Protein AF-A0AB35P9N3-F1 (afdb_monomer_lite)

Organism: Bacillus thuringiensis (NCBI:txid1428)

InterPro domains:
  IPR023198 Phosphoglycolate phosphatase-like, domain 2 [G3DSA:1.10.150.240] (17-57)
  IPR023214 HAD superfamily [G3DSA:3.40.50.1000] (5-16)
  IPR036412 HAD-like superfamily [SSF56784] (1-56)
  IPR041492 Haloacid dehalogenase-like hydrolase [PF13419] (6-60)

Radius of gyration: 14.58 Å; chains: 1; bounding box: 28×28×46 Å

Secondary structure (DSSP, 8-state):
--------SBTTTB--HHHHHHHHHHHIIIII-----TTTTGGGTTS-HHHHHHHTT-S-HHHH--

pLDDT: mean 93.74, std 5.12, range [68.44, 98.06]

Foldseek 3Di:
DDDDDDFDVDPTVDPCLVVVLVVVQVCCCVPVVDHDDSVVLSVVPPDDPLVSCVVVVNPPSVVVPD

Sequence (66 aa):
MITSLVFDVDGTILDTEKAILKSLQKVLKEELKEDYALQDLRFALGIPGKETLKKLNVQNIDVVHP

Structure (mmCIF, N/CA/C/O backbone):
data_AF-A0AB35P9N3-F1
#
_entry.id   AF-A0AB35P9N3-F1
#
loop_
_atom_site.group_PDB
_atom_site.id
_atom_site.type_symbol
_atom_site.label_atom_id
_atom_site.label_alt_id
_atom_site.label_comp_id
_atom_site.label_asym_id
_atom_site.label_entity_id
_atom_site.label_seq_id
_atom_site.pdbx_PDB_ins_code
_atom_site.Cartn_x
_atom_site.Cartn_y
_atom_site.Cartn_z
_atom_site.occupancy
_atom_site.B_iso_or_equiv
_atom_site.auth_seq_id
_atom_site.auth_comp_id
_atom_site.auth_asym_id
_atom_site.auth_atom_id
_atom_site.pdbx_PDB_model_num
ATOM 1 N N . MET A 1 1 ? 13.859 -10.951 -31.990 1.00 82.12 1 MET A N 1
ATOM 2 C CA . MET A 1 1 ? 14.743 -10.421 -30.928 1.00 82.12 1 MET A CA 1
ATOM 3 C C . MET A 1 1 ? 13.908 -9.547 -30.014 1.00 82.12 1 MET A C 1
ATOM 5 O O . MET A 1 1 ? 13.119 -8.769 -30.533 1.00 82.12 1 MET A O 1
ATOM 9 N N . ILE A 1 2 ? 14.051 -9.693 -28.696 1.00 92.94 2 ILE A N 1
ATOM 10 C CA . ILE A 1 2 ? 13.454 -8.764 -27.727 1.00 92.94 2 ILE A CA 1
ATOM 11 C C . ILE A 1 2 ? 14.387 -7.558 -27.613 1.00 92.94 2 ILE A C 1
ATOM 13 O O . ILE A 1 2 ? 15.591 -7.737 -27.451 1.00 92.94 2 ILE A O 1
ATOM 17 N N . THR A 1 3 ? 13.844 -6.349 -27.737 1.00 96.50 3 THR A N 1
ATOM 18 C CA . THR A 1 3 ? 14.619 -5.098 -27.725 1.00 96.50 3 THR A CA 1
ATOM 19 C C . THR A 1 3 ? 14.577 -4.389 -26.380 1.00 96.50 3 THR A C 1
ATOM 21 O O . THR A 1 3 ? 15.466 -3.597 -26.078 1.00 96.50 3 THR A O 1
ATOM 24 N N . SER A 1 4 ? 13.550 -4.637 -25.567 1.00 96.38 4 SER A N 1
ATOM 2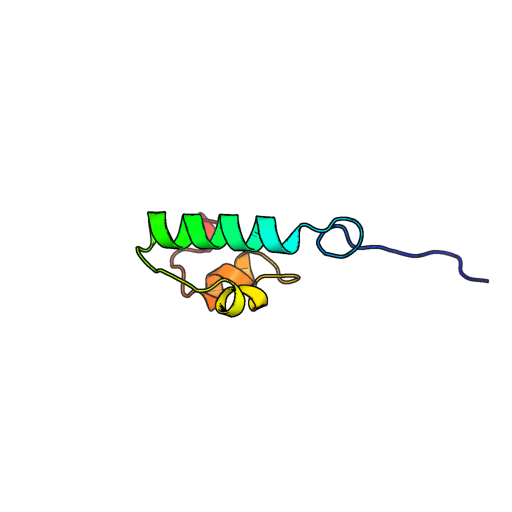5 C CA . SER A 1 4 ? 13.396 -4.015 -24.253 1.00 96.38 4 SER A CA 1
ATOM 26 C C . SER A 1 4 ? 12.516 -4.862 -23.341 1.00 96.38 4 SER A C 1
ATOM 28 O O . SER A 1 4 ? 11.582 -5.518 -23.800 1.00 96.38 4 SER A O 1
ATOM 30 N N . LEU A 1 5 ? 12.826 -4.813 -22.047 1.00 95.94 5 LEU A N 1
ATOM 31 C CA . LEU A 1 5 ? 12.060 -5.397 -20.951 1.00 95.94 5 LEU A CA 1
ATOM 32 C C . LEU A 1 5 ? 11.943 -4.320 -19.870 1.00 95.94 5 LEU A C 1
ATOM 34 O O . LEU A 1 5 ? 12.953 -3.729 -19.491 1.00 95.94 5 LEU A O 1
ATOM 38 N N . VAL A 1 6 ? 10.724 -4.052 -19.411 1.00 96.00 6 VAL A N 1
ATOM 39 C CA . VAL A 1 6 ? 10.446 -3.076 -18.351 1.00 96.00 6 VAL A CA 1
ATOM 40 C C . VAL A 1 6 ? 9.997 -3.843 -17.120 1.00 96.00 6 VAL A C 1
ATOM 42 O O . VAL A 1 6 ? 9.134 -4.714 -17.221 1.00 96.00 6 VAL A O 1
ATOM 45 N N . PHE A 1 7 ? 10.595 -3.518 -15.980 1.00 96.44 7 PHE A N 1
ATOM 46 C CA . PHE A 1 7 ? 10.301 -4.142 -14.700 1.00 96.44 7 PHE A CA 1
ATOM 47 C C . PHE A 1 7 ? 9.790 -3.089 -13.733 1.00 96.44 7 PHE A C 1
ATOM 49 O O . PHE A 1 7 ? 10.344 -1.991 -13.658 1.00 96.44 7 PHE A O 1
ATOM 56 N N . ASP A 1 8 ? 8.752 -3.455 -12.995 1.00 94.06 8 ASP A N 1
ATOM 57 C CA . ASP A 1 8 ? 8.358 -2.723 -11.803 1.00 94.06 8 ASP A CA 1
ATOM 58 C C . ASP A 1 8 ? 9.359 -2.994 -10.665 1.00 94.06 8 ASP A C 1
ATOM 60 O O . ASP A 1 8 ? 10.174 -3.921 -10.733 1.00 94.06 8 ASP A O 1
ATOM 64 N N . VAL A 1 9 ? 9.326 -2.174 -9.622 1.00 95.25 9 VAL A N 1
ATOM 65 C CA . VAL A 1 9 ? 10.239 -2.280 -8.481 1.00 95.25 9 VAL A CA 1
ATOM 66 C C . VAL A 1 9 ? 9.601 -3.105 -7.372 1.00 95.25 9 VAL A C 1
ATOM 68 O O . VAL A 1 9 ? 10.122 -4.167 -7.015 1.00 95.25 9 VAL A O 1
ATOM 71 N N . ASP A 1 10 ? 8.472 -2.635 -6.846 1.00 94.56 10 ASP A N 1
ATOM 72 C CA . ASP A 1 10 ? 7.821 -3.200 -5.669 1.00 94.56 10 ASP A CA 1
ATOM 73 C C . ASP A 1 10 ? 7.107 -4.514 -5.995 1.00 94.56 10 ASP A C 1
ATOM 75 O O . ASP A 1 10 ? 6.349 -4.613 -6.955 1.00 94.56 10 ASP A O 1
ATOM 79 N N . GLY A 1 11 ? 7.383 -5.563 -5.222 1.00 92.56 11 GLY A N 1
ATOM 80 C CA . GLY A 1 11 ? 6.829 -6.901 -5.463 1.00 92.56 11 GLY A CA 1
ATOM 81 C C . GLY A 1 11 ? 7.336 -7.583 -6.742 1.00 92.56 11 GLY A C 1
ATOM 82 O O . GLY A 1 11 ? 6.931 -8.708 -7.027 1.00 92.56 11 GLY A O 1
ATOM 83 N N . THR A 1 12 ? 8.234 -6.937 -7.499 1.00 95.56 12 THR A N 1
ATOM 84 C CA . THR A 1 12 ? 8.833 -7.482 -8.728 1.00 95.56 12 THR A CA 1
ATOM 85 C C . THR A 1 12 ? 10.342 -7.667 -8.580 1.00 95.56 12 THR A C 1
ATOM 87 O O . THR A 1 12 ? 10.820 -8.800 -8.583 1.00 95.56 12 THR A O 1
ATOM 90 N N . ILE A 1 13 ? 11.109 -6.580 -8.436 1.00 97.38 13 ILE A N 1
ATOM 91 C CA . ILE A 1 13 ? 12.562 -6.653 -8.199 1.00 97.38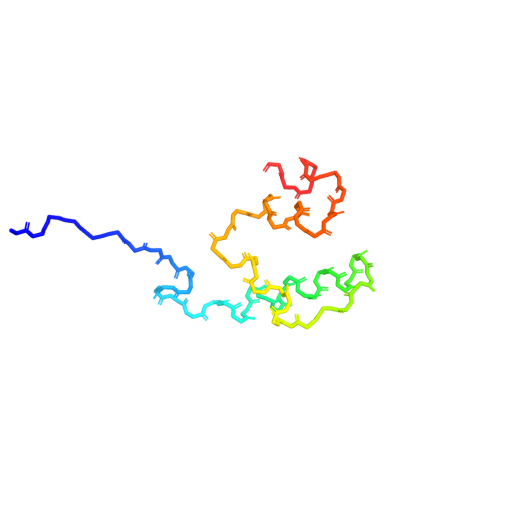 13 ILE A CA 1
ATOM 92 C C . ILE A 1 13 ? 12.854 -6.790 -6.703 1.00 97.38 13 ILE A C 1
ATOM 94 O O . ILE A 1 13 ? 13.792 -7.488 -6.316 1.00 97.38 13 ILE A O 1
ATOM 98 N N . LEU A 1 14 ? 12.061 -6.125 -5.859 1.00 96.56 14 LEU A N 1
ATOM 99 C CA . LEU A 1 14 ? 12.221 -6.124 -4.409 1.00 96.56 14 LEU A CA 1
ATOM 100 C C . LEU A 1 14 ? 10.984 -6.711 -3.721 1.00 96.56 14 LEU A C 1
ATOM 102 O O . LEU A 1 14 ? 9.854 -6.351 -4.040 1.00 96.56 14 LEU A O 1
ATOM 106 N N . ASP A 1 15 ? 11.201 -7.565 -2.719 1.00 96.50 15 ASP A N 1
ATOM 107 C CA . ASP A 1 15 ? 10.134 -8.096 -1.859 1.00 96.50 15 ASP A CA 1
ATOM 108 C C . ASP A 1 15 ? 9.726 -7.059 -0.796 1.00 96.50 15 ASP A C 1
ATOM 110 O O . ASP A 1 15 ? 10.131 -7.110 0.369 1.00 96.50 15 ASP A O 1
ATOM 114 N N . THR A 1 16 ? 8.971 -6.047 -1.229 1.00 96.62 16 THR A N 1
ATOM 115 C CA . THR A 1 16 ? 8.538 -4.912 -0.396 1.00 96.62 16 THR A CA 1
ATOM 116 C C . THR A 1 16 ? 7.093 -5.015 0.078 1.00 96.62 16 THR A C 1
ATOM 118 O O . THR A 1 16 ? 6.704 -4.270 0.982 1.00 96.62 16 THR A O 1
ATOM 121 N N . GLU A 1 17 ? 6.301 -5.964 -0.435 1.00 96.19 17 GLU A N 1
ATOM 122 C CA . GLU A 1 17 ? 4.858 -6.058 -0.164 1.00 96.19 17 GLU A CA 1
ATOM 123 C C . GLU A 1 17 ? 4.548 -6.058 1.337 1.00 96.19 17 GLU A C 1
ATOM 125 O O . GLU A 1 17 ? 3.728 -5.284 1.830 1.00 96.19 17 GLU A O 1
ATOM 130 N N . LYS A 1 18 ? 5.248 -6.896 2.108 1.00 96.81 18 LYS A N 1
ATOM 131 C CA . LYS A 1 18 ? 5.012 -7.014 3.553 1.00 96.81 18 LYS A CA 1
ATOM 132 C C . LYS A 1 18 ? 5.354 -5.729 4.305 1.00 96.81 18 LYS A C 1
ATOM 134 O O . LYS A 1 18 ? 4.683 -5.411 5.289 1.00 96.81 18 LYS A O 1
ATOM 139 N N . ALA A 1 19 ? 6.399 -5.021 3.882 1.00 96.94 19 ALA A N 1
ATOM 140 C CA . ALA A 1 19 ? 6.800 -3.761 4.497 1.00 96.94 19 ALA A CA 1
ATOM 141 C C . ALA A 1 19 ? 5.759 -2.668 4.223 1.00 96.94 19 ALA A C 1
ATOM 143 O O . ALA A 1 19 ? 5.338 -1.993 5.162 1.00 96.94 19 ALA A O 1
ATOM 144 N N . ILE A 1 20 ? 5.285 -2.576 2.976 1.00 96.56 20 ILE A N 1
ATOM 145 C CA . ILE A 1 20 ? 4.230 -1.648 2.544 1.00 96.56 20 ILE A CA 1
ATOM 146 C C . ILE A 1 20 ? 2.929 -1.903 3.314 1.00 96.56 20 ILE A C 1
ATOM 148 O O . ILE A 1 20 ? 2.341 -0.981 3.875 1.00 96.56 20 ILE A O 1
ATOM 152 N N . LEU A 1 21 ? 2.485 -3.160 3.411 1.00 97.81 21 LEU A N 1
ATOM 153 C CA . LEU A 1 21 ? 1.242 -3.473 4.121 1.00 97.81 21 LEU A CA 1
ATOM 154 C C . LEU A 1 21 ? 1.339 -3.177 5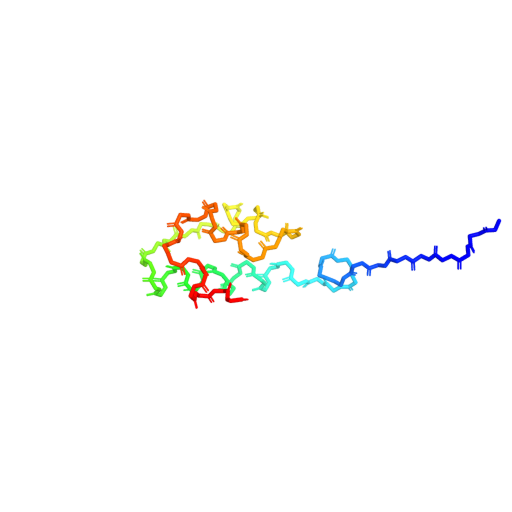.621 1.00 97.81 21 LEU A C 1
ATOM 156 O O . LE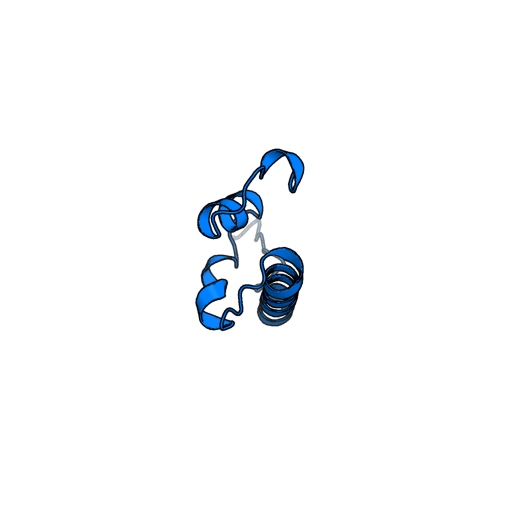U A 1 21 ? 0.380 -2.687 6.212 1.00 97.81 21 LEU A O 1
ATOM 160 N N . LYS A 1 22 ? 2.491 -3.439 6.250 1.00 98.00 22 LYS A N 1
ATOM 161 C CA . LYS A 1 22 ? 2.695 -3.130 7.672 1.00 98.00 22 LYS A CA 1
ATOM 162 C C . LYS A 1 22 ? 2.760 -1.633 7.952 1.00 98.00 22 LYS A C 1
ATOM 164 O O . LYS A 1 22 ? 2.245 -1.205 8.983 1.00 98.00 22 LYS A O 1
ATOM 169 N N . SER A 1 23 ? 3.399 -0.847 7.086 1.00 97.12 23 SER A N 1
ATOM 170 C CA . SER A 1 23 ? 3.440 0.607 7.263 1.00 97.12 23 SER A CA 1
ATOM 171 C C . SER A 1 23 ? 2.042 1.205 7.118 1.00 97.12 23 SER A C 1
ATOM 173 O O . SER A 1 23 ? 1.628 1.971 7.986 1.00 97.12 23 SER A O 1
ATOM 175 N N . LEU A 1 24 ? 1.274 0.773 6.113 1.00 96.38 24 LEU A N 1
ATOM 176 C CA . LEU A 1 24 ? -0.117 1.189 5.934 1.00 96.38 24 LEU A CA 1
ATOM 177 C C . LEU A 1 24 ? -0.992 0.786 7.130 1.00 96.38 24 LEU A C 1
ATOM 179 O O . LEU A 1 24 ? -1.681 1.635 7.688 1.00 96.38 24 LEU A O 1
ATOM 183 N N . GLN A 1 25 ? -0.919 -0.475 7.575 1.00 97.94 25 GLN A N 1
ATOM 184 C CA . GLN A 1 25 ? -1.645 -0.966 8.755 1.00 97.94 25 GLN A CA 1
ATOM 185 C C . GLN A 1 25 ? -1.368 -0.098 9.987 1.00 97.94 25 GLN A C 1
ATOM 187 O O . GLN A 1 25 ? -2.290 0.263 10.718 1.00 97.94 25 GLN A O 1
ATOM 192 N N . LYS A 1 26 ? -0.095 0.246 10.215 1.00 98.06 26 LYS A N 1
ATOM 193 C CA . LYS A 1 26 ? 0.312 1.087 11.340 1.00 98.06 26 LYS A CA 1
ATOM 194 C C . LYS A 1 26 ? -0.334 2.473 11.261 1.00 98.06 26 LYS A C 1
ATOM 196 O O . LYS A 1 26 ? -0.916 2.907 12.249 1.00 98.06 26 LYS A O 1
ATOM 201 N N . VAL A 1 27 ? -0.277 3.129 10.102 1.00 95.19 27 VAL A N 1
ATOM 202 C CA . VAL A 1 27 ? -0.852 4.472 9.915 1.00 95.19 27 VAL A CA 1
ATOM 203 C C . VAL A 1 27 ? -2.371 4.456 10.088 1.00 95.19 27 VAL A C 1
ATOM 205 O O . VAL A 1 27 ? -2.910 5.306 10.787 1.00 95.19 27 VAL A O 1
ATOM 208 N N . LEU A 1 28 ? -3.071 3.460 9.534 1.00 95.19 28 LEU A N 1
ATOM 209 C CA . LEU A 1 28 ? -4.527 3.338 9.698 1.00 95.19 28 LEU A CA 1
ATOM 210 C C . LEU A 1 28 ? -4.923 3.163 11.168 1.00 95.19 28 LEU A C 1
ATOM 212 O O . LEU A 1 28 ? -5.879 3.782 11.639 1.00 95.19 28 LEU A O 1
ATOM 216 N N . LYS A 1 29 ? -4.137 2.399 11.928 1.00 96.38 29 LYS A N 1
ATOM 217 C CA . LYS A 1 29 ? -4.341 2.246 13.369 1.00 96.38 29 LYS A CA 1
ATOM 218 C C . LYS A 1 29 ? -4.070 3.534 14.145 1.00 96.38 29 LYS A C 1
ATOM 220 O O . LYS A 1 29 ? -4.784 3.838 15.100 1.00 96.38 29 LYS A O 1
ATOM 225 N N . GLU A 1 30 ? -3.029 4.274 13.783 1.00 96.75 30 GLU A N 1
ATOM 226 C CA . GLU A 1 30 ? -2.634 5.503 14.477 1.00 96.75 30 GLU A CA 1
ATOM 227 C C . GLU A 1 30 ? -3.627 6.643 14.219 1.00 96.75 30 GLU A C 1
ATOM 229 O O . GLU A 1 30 ? -4.120 7.237 15.185 1.00 96.75 30 GLU A O 1
ATOM 234 N N . GLU A 1 31 ? -3.991 6.863 12.956 1.00 92.19 31 GLU A N 1
ATOM 235 C CA . GLU A 1 31 ? -4.791 8.006 12.505 1.00 92.19 31 GLU A CA 1
ATOM 236 C C . GLU A 1 31 ? -6.300 7.743 12.552 1.00 92.19 31 GLU A C 1
ATOM 238 O O . GLU A 1 31 ? -7.064 8.594 13.005 1.00 92.19 31 GLU A O 1
ATOM 243 N N . LEU A 1 32 ? -6.745 6.557 12.124 1.00 90.75 32 LEU A N 1
ATOM 244 C CA . LEU A 1 32 ? -8.174 6.228 12.004 1.00 90.75 32 LEU A CA 1
ATOM 245 C C . LEU A 1 32 ? -8.684 5.333 13.138 1.00 90.75 32 LEU A C 1
ATOM 247 O O . LEU A 1 32 ? -9.887 5.121 13.255 1.00 90.75 32 LEU A O 1
ATOM 251 N N . LYS A 1 33 ? -7.789 4.826 13.999 1.00 95.06 33 LYS A N 1
ATOM 252 C CA . LYS A 1 33 ? -8.105 3.848 15.061 1.00 95.06 33 LYS A CA 1
ATOM 253 C C . LYS A 1 33 ? -8.713 2.544 14.532 1.00 95.06 33 LYS A C 1
ATOM 255 O O . LYS A 1 33 ? -9.368 1.823 15.281 1.00 95.06 33 LYS A O 1
ATOM 260 N N . GLU A 1 34 ? -8.446 2.218 13.272 1.00 93.31 34 GLU A N 1
ATOM 261 C CA . GLU A 1 34 ? -8.917 0.997 12.623 1.00 93.31 34 GLU A CA 1
ATOM 262 C C . GLU A 1 34 ? -7.822 -0.078 12.644 1.00 93.31 34 GLU A C 1
ATOM 264 O O . GLU A 1 34 ? -6.667 0.182 12.303 1.00 93.31 34 GLU A O 1
ATOM 269 N N . ASP A 1 35 ? -8.175 -1.298 13.056 1.00 95.19 35 ASP A N 1
ATOM 270 C CA . ASP A 1 35 ? -7.256 -2.440 13.088 1.00 95.19 35 ASP A CA 1
ATOM 271 C C . ASP A 1 35 ? -7.591 -3.392 11.931 1.00 95.19 35 ASP A C 1
ATOM 273 O O . ASP A 1 35 ? -8.627 -4.056 11.932 1.00 95.19 35 ASP A O 1
ATOM 277 N N . TYR A 1 36 ? -6.725 -3.416 10.918 1.00 96.12 36 TYR A N 1
ATOM 278 C CA . TYR A 1 36 ? -6.884 -4.247 9.723 1.00 96.12 36 TYR A CA 1
ATOM 279 C C . TYR A 1 36 ? -5.986 -5.474 9.792 1.00 96.12 36 TYR A C 1
ATOM 281 O O . TYR A 1 36 ? -4.820 -5.364 10.174 1.00 96.12 36 TYR A O 1
ATOM 289 N N . ALA A 1 37 ? -6.451 -6.628 9.311 1.00 97.56 37 ALA A N 1
ATOM 290 C CA . ALA A 1 37 ? -5.537 -7.719 8.998 1.00 97.56 37 ALA A CA 1
ATOM 291 C C . ALA A 1 37 ? -4.764 -7.402 7.704 1.00 97.56 37 ALA A C 1
ATOM 293 O O . ALA A 1 37 ? -5.285 -6.780 6.781 1.00 97.56 37 ALA A O 1
ATOM 294 N N . LEU A 1 38 ? -3.515 -7.873 7.589 1.00 96.88 38 LEU A N 1
ATOM 295 C CA . LEU A 1 38 ? -2.690 -7.604 6.397 1.00 96.88 38 LEU A CA 1
ATOM 296 C C . LEU A 1 38 ? -3.328 -8.118 5.096 1.00 96.88 38 LEU A C 1
ATOM 298 O O . LEU A 1 38 ? -3.123 -7.532 4.038 1.00 96.88 38 LEU A O 1
ATOM 302 N N . GLN A 1 39 ? -4.101 -9.204 5.167 1.00 96.50 39 GLN A N 1
ATOM 303 C CA . GLN A 1 39 ? -4.813 -9.756 4.013 1.00 96.50 39 GLN A CA 1
ATOM 304 C C . GLN A 1 39 ? -5.863 -8.784 3.455 1.00 96.50 39 GLN A C 1
ATOM 306 O O . GLN A 1 39 ? -6.011 -8.695 2.239 1.00 96.50 39 GLN A O 1
ATOM 311 N N . ASP A 1 40 ? -6.510 -8.004 4.324 1.00 96.75 40 ASP A N 1
ATOM 312 C CA . ASP A 1 40 ? -7.554 -7.050 3.943 1.00 96.75 40 ASP A CA 1
ATOM 313 C C . ASP A 1 40 ? -6.953 -5.799 3.294 1.00 96.75 40 ASP A C 1
ATOM 315 O O . ASP A 1 40 ? -7.643 -5.085 2.579 1.00 96.75 40 ASP A O 1
ATOM 319 N N . LEU A 1 41 ? -5.652 -5.559 3.490 1.00 97.31 41 LEU A N 1
ATOM 320 C CA . LEU A 1 41 ? -4.912 -4.450 2.886 1.00 97.31 41 LEU A CA 1
ATOM 321 C C . LEU A 1 41 ? -4.216 -4.830 1.573 1.00 97.31 41 LEU A C 1
ATOM 323 O O . LEU A 1 41 ? -3.689 -3.950 0.896 1.00 97.31 41 LEU A O 1
ATOM 327 N N . ARG A 1 42 ? -4.217 -6.110 1.167 1.00 96.50 42 ARG A N 1
ATOM 328 C CA . ARG A 1 42 ? -3.529 -6.567 -0.060 1.00 96.50 42 ARG A CA 1
ATOM 329 C C . ARG A 1 42 ? -3.976 -5.833 -1.323 1.00 96.50 42 ARG A C 1
ATOM 331 O O . ARG A 1 42 ? -3.178 -5.714 -2.245 1.00 96.50 42 ARG A O 1
ATOM 338 N N . PHE A 1 43 ? -5.205 -5.314 -1.367 1.00 96.19 43 PHE A N 1
ATOM 339 C CA . PHE A 1 43 ? -5.689 -4.536 -2.513 1.00 96.19 43 PHE A CA 1
ATOM 340 C C . PHE A 1 43 ? -4.873 -3.258 -2.767 1.00 96.19 43 PHE A C 1
ATOM 342 O O . PHE A 1 43 ? -4.965 -2.708 -3.859 1.00 96.19 43 PHE A O 1
ATOM 349 N N . ALA A 1 44 ? -4.133 -2.767 -1.766 1.00 95.94 44 ALA A N 1
ATOM 350 C CA . ALA A 1 44 ? -3.307 -1.569 -1.866 1.00 95.94 44 ALA A CA 1
ATOM 351 C C . ALA A 1 44 ? -2.022 -1.789 -2.682 1.00 95.94 44 ALA A C 1
ATOM 353 O O . ALA A 1 44 ? -1.378 -0.819 -3.075 1.00 95.94 44 ALA A O 1
ATOM 354 N N . LEU A 1 45 ? -1.628 -3.045 -2.918 1.00 96.00 45 LEU A N 1
ATOM 355 C CA . LEU A 1 45 ? -0.428 -3.382 -3.681 1.00 96.00 45 LEU A CA 1
ATOM 356 C C . LEU A 1 45 ? -0.686 -3.208 -5.182 1.00 96.00 45 LEU A C 1
ATOM 358 O O . LEU A 1 45 ? -1.681 -3.702 -5.710 1.00 96.00 45 LEU A O 1
ATOM 362 N N . GLY A 1 46 ? 0.219 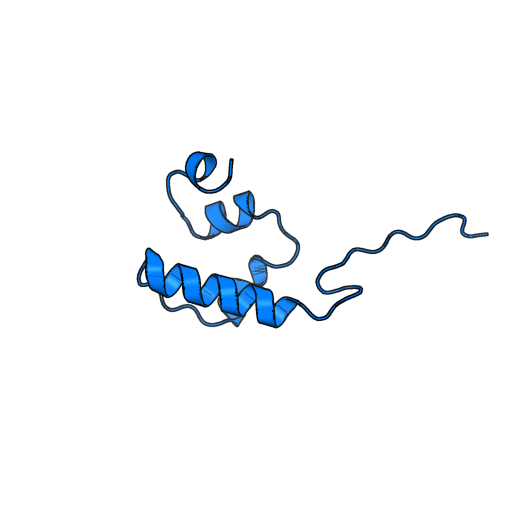-2.508 -5.868 1.00 91.50 46 GLY A N 1
ATOM 363 C CA . GLY A 1 46 ? 0.160 -2.305 -7.320 1.00 91.50 46 GLY A CA 1
ATOM 364 C C . GLY A 1 46 ? -0.882 -1.288 -7.805 1.00 91.50 46 GLY A C 1
ATOM 365 O O . GLY A 1 46 ? -1.022 -1.105 -9.014 1.00 91.50 46 GLY A O 1
ATOM 366 N N . ILE A 1 47 ? -1.603 -0.607 -6.904 1.00 94.69 47 ILE A N 1
ATOM 367 C CA . ILE A 1 47 ? -2.499 0.506 -7.258 1.00 94.69 47 ILE A CA 1
ATOM 368 C C . ILE A 1 47 ? -1.938 1.849 -6.765 1.00 94.69 47 ILE A C 1
ATOM 370 O O . ILE A 1 47 ? -1.222 1.890 -5.763 1.00 94.69 47 ILE A O 1
ATOM 374 N N . PRO A 1 48 ? -2.273 2.975 -7.424 1.00 93.81 48 PRO A N 1
ATOM 375 C CA . PRO A 1 48 ? -1.841 4.292 -6.967 1.00 93.81 48 PRO A CA 1
ATOM 376 C C . PRO A 1 48 ? -2.345 4.616 -5.554 1.00 93.81 48 PRO A C 1
ATOM 378 O O . PRO A 1 48 ? -3.493 4.321 -5.218 1.00 93.81 48 PRO A O 1
ATOM 381 N N . GLY A 1 49 ? -1.533 5.322 -4.759 1.00 93.00 49 GLY A N 1
ATOM 382 C CA . GLY A 1 49 ? -1.863 5.678 -3.371 1.00 93.00 49 GLY A CA 1
ATOM 383 C C . GLY A 1 49 ? -3.208 6.398 -3.222 1.00 93.00 49 GLY A C 1
ATOM 384 O O . GLY A 1 49 ? -3.988 6.079 -2.327 1.00 93.00 49 GLY A O 1
ATOM 385 N N . LYS A 1 50 ? -3.547 7.292 -4.156 1.00 94.44 50 LYS A N 1
ATOM 386 C CA . LYS A 1 50 ? -4.853 7.969 -4.199 1.00 94.44 50 LYS A CA 1
ATOM 387 C C . LYS A 1 50 ? -6.031 6.994 -4.317 1.00 94.44 50 LYS A C 1
ATOM 389 O O . LYS A 1 50 ? -7.047 7.177 -3.652 1.00 94.44 50 LYS A O 1
ATOM 394 N N . GLU A 1 51 ? -5.897 5.948 -5.132 1.00 95.31 51 GLU A N 1
ATOM 395 C CA . GLU A 1 51 ? -6.929 4.916 -5.292 1.00 95.31 51 GLU A CA 1
ATOM 396 C C . GLU A 1 51 ? -7.017 4.010 -4.059 1.00 95.31 51 GLU A C 1
ATOM 398 O O . GLU A 1 51 ? -8.119 3.640 -3.648 1.00 95.31 51 GLU A O 1
ATOM 403 N N . THR A 1 52 ? -5.883 3.721 -3.411 1.00 96.00 52 THR A N 1
ATOM 404 C CA . THR A 1 52 ? -5.854 3.043 -2.106 1.00 96.00 52 THR A CA 1
ATOM 405 C C . THR A 1 52 ? -6.641 3.830 -1.060 1.00 96.00 52 THR A C 1
ATOM 407 O O . THR A 1 52 ? -7.535 3.278 -0.422 1.00 96.00 52 THR A O 1
ATOM 410 N N . LEU A 1 53 ? -6.369 5.132 -0.922 1.00 94.62 53 LEU A N 1
ATOM 411 C CA . LEU A 1 53 ? -7.044 6.003 0.046 1.00 94.62 53 LEU A CA 1
ATOM 412 C C . LEU A 1 53 ? -8.553 6.116 -0.223 1.00 94.62 53 LEU A C 1
ATOM 414 O O . LEU A 1 53 ? -9.340 6.095 0.723 1.00 94.62 53 LEU A O 1
ATOM 418 N N . LYS A 1 54 ? -8.975 6.151 -1.497 1.00 94.31 54 LYS A N 1
ATOM 419 C CA . LYS A 1 54 ? -10.401 6.120 -1.874 1.00 94.31 54 LYS A CA 1
ATOM 420 C C . LYS A 1 54 ? -11.082 4.839 -1.404 1.00 94.31 54 LYS A C 1
ATOM 422 O O . LYS A 1 54 ? -12.166 4.903 -0.835 1.00 94.31 54 LYS A O 1
ATOM 427 N N . LYS A 1 55 ? -10.453 3.680 -1.617 1.00 94.75 55 LYS A N 1
ATOM 428 C CA . LYS A 1 55 ? -10.992 2.378 -1.183 1.00 94.75 55 LYS A CA 1
ATOM 429 C C . LYS A 1 55 ? -11.054 2.238 0.341 1.00 94.75 55 LYS A C 1
ATOM 431 O O . LYS A 1 55 ? -11.931 1.539 0.835 1.00 94.75 55 LYS A O 1
ATOM 436 N N . LEU A 1 56 ? -10.169 2.924 1.064 1.00 94.00 56 LEU A N 1
ATOM 437 C CA . LEU A 1 56 ? -10.172 3.017 2.530 1.00 94.00 56 LEU A CA 1
ATOM 438 C C . LEU A 1 56 ? -11.152 4.073 3.072 1.00 94.00 56 LEU A C 1
ATOM 440 O O . LEU A 1 56 ? -11.207 4.280 4.277 1.00 94.00 56 LEU A O 1
ATOM 444 N N . ASN A 1 57 ? -11.917 4.755 2.210 1.00 91.81 57 ASN A N 1
ATOM 445 C CA . ASN A 1 57 ? -12.830 5.844 2.579 1.00 91.81 57 ASN A CA 1
ATOM 446 C C . ASN A 1 57 ? -12.156 6.999 3.349 1.00 91.81 57 ASN A C 1
ATOM 448 O O . ASN A 1 57 ? -12.806 7.697 4.134 1.00 91.81 57 ASN A O 1
ATOM 452 N N . VAL A 1 58 ? -10.861 7.233 3.104 1.00 90.69 58 VAL A N 1
ATOM 453 C CA . VAL A 1 58 ? -10.128 8.357 3.699 1.00 90.69 58 VAL A CA 1
ATOM 454 C C . VAL A 1 58 ? -10.675 9.667 3.134 1.00 90.69 58 VAL A C 1
ATOM 456 O O . VAL A 1 58 ? -10.837 9.825 1.926 1.00 90.69 58 VAL A O 1
ATOM 459 N N . GLN A 1 59 ? -10.976 10.615 4.017 1.00 88.69 59 GLN A N 1
ATOM 460 C CA . GLN A 1 59 ? -11.492 11.931 3.637 1.00 88.69 59 GLN A CA 1
ATOM 461 C C . GLN A 1 59 ? -10.358 12.858 3.179 1.00 88.69 59 GLN A C 1
ATOM 463 O O . GLN A 1 59 ? -9.202 12.667 3.547 1.00 88.69 59 GLN A O 1
ATOM 468 N N . ASN A 1 60 ? -10.693 13.905 2.417 1.00 87.56 60 ASN A N 1
ATOM 469 C CA . ASN A 1 60 ? -9.750 14.956 1.999 1.00 87.56 60 ASN A CA 1
ATOM 470 C C . ASN A 1 60 ? -8.485 14.428 1.293 1.00 87.56 60 ASN A C 1
ATOM 472 O O . ASN A 1 60 ? -7.381 14.917 1.526 1.00 87.56 60 ASN A O 1
ATOM 476 N N . ILE A 1 61 ? -8.639 13.433 0.415 1.00 88.94 61 ILE A N 1
ATOM 477 C CA . ILE A 1 61 ? -7.512 12.738 -0.228 1.00 88.94 61 ILE A CA 1
ATOM 478 C C . ILE A 1 61 ? -6.589 13.705 -0.984 1.00 88.94 61 ILE A C 1
ATOM 480 O O . ILE A 1 61 ? -5.379 13.530 -0.932 1.00 88.94 61 ILE A O 1
ATOM 484 N N . ASP A 1 62 ? -7.128 14.749 -1.618 1.00 87.75 62 ASP A N 1
ATOM 485 C CA . ASP A 1 62 ? -6.332 15.753 -2.345 1.00 87.75 62 ASP A CA 1
ATOM 486 C C . ASP A 1 62 ? -5.421 16.599 -1.435 1.00 87.75 62 ASP A C 1
ATOM 488 O O . ASP A 1 62 ? -4.473 17.215 -1.909 1.00 87.75 62 ASP A O 1
ATOM 492 N N . VAL A 1 63 ? -5.693 16.630 -0.126 1.00 84.62 63 VAL A N 1
ATOM 493 C CA . VAL A 1 63 ? -4.846 17.301 0.874 1.00 84.62 63 VAL A CA 1
ATOM 494 C C . VAL A 1 63 ? -3.778 16.345 1.408 1.00 84.62 63 VAL A C 1
ATOM 496 O O . VAL A 1 63 ? -2.645 16.752 1.647 1.00 84.62 63 VAL A O 1
ATOM 499 N N . VAL A 1 64 ? -4.137 15.074 1.603 1.00 78.75 64 VAL A N 1
ATOM 500 C CA . VAL A 1 64 ? -3.259 14.044 2.189 1.00 78.75 64 VAL A CA 1
ATOM 501 C C . VAL A 1 64 ? -2.284 13.469 1.154 1.00 78.75 64 VAL A C 1
ATOM 503 O O . VAL A 1 64 ? -1.167 13.091 1.499 1.00 78.75 64 VAL A O 1
ATOM 506 N N . HIS A 1 65 ? -2.694 13.414 -0.113 1.00 80.38 65 HIS A N 1
ATOM 507 C CA . HIS A 1 65 ? -1.897 12.954 -1.245 1.00 80.38 65 HIS A CA 1
ATOM 508 C C . HIS A 1 65 ? -2.045 13.942 -2.421 1.00 80.38 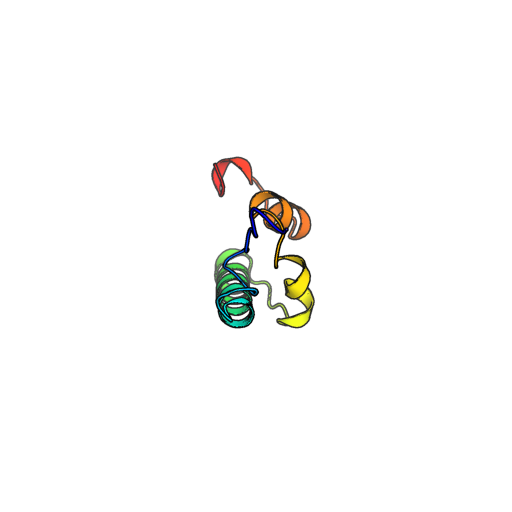65 HIS A C 1
ATOM 510 O O . HIS A 1 65 ? -2.811 13.663 -3.353 1.00 80.38 65 HIS A O 1
ATOM 516 N N . PRO A 1 66 ? -1.348 15.096 -2.361 1.00 68.44 66 PRO A N 1
ATOM 517 C CA . PRO A 1 66 ? -1.346 16.090 -3.433 1.00 68.44 66 PRO A CA 1
ATOM 518 C C . PRO A 1 66 ? -0.712 15.570 -4.733 1.00 68.44 66 PRO A C 1
ATOM 520 O O . PRO A 1 66 ? 0.007 14.540 -4.692 1.00 68.44 66 PRO A O 1
#